Protein AF-A0A2E0HI47-F1 (afdb_monomer_lite)

Foldseek 3Di:
DDDDDPPPPPPPQDQAALVLLVVLLVLLVVLCVVLVVLVVVVVPLVVLSVVLSVLSVCSSPVRGRDDLVVLVVSLVSLLVSLVVLLVVLVVLVVCCVVVPDPDPCPSVVSSVSSVVSSVSSVVSSVSSCVRRNVSD

Secondary structure (DSSP, 8-state):
-------------PPPPHHHHHHHHHHHHHHHHHHHHHHTT-HHHHHHHHHHHHHHHHHHHH-SPPPHHHHHHHHHHHHHHHHHHHHHHHHHHHHHHHS-S---SHHHHHHHHHHHHHHHHHHHHHHHIIIIIS--

Sequence (136 aa):
MRYSRTASRQDQRQPLEPKLFGAAFLQLDQVIERFHPMLEDDQFLQENLDVICDQLKSNAIQHEPVAVEECEQIVEHLDRVTNHAQDMAKEEQRIIEESHLQADGEEEQESAAYFELANQLRLCSAQFRRNLLRAA

Structure (mmCIF, N/CA/C/O backbone):
data_AF-A0A2E0HI47-F1
#
_entry.id   AF-A0A2E0HI47-F1
#
loop_
_atom_site.group_PDB
_atom_site.id
_atom_site.type_symbol
_atom_site.label_atom_id
_atom_site.label_alt_id
_atom_site.label_comp_id
_atom_site.label_asym_id
_atom_site.label_entity_id
_atom_site.label_seq_id
_atom_site.pdbx_PDB_ins_code
_atom_site.Cartn_x
_atom_site.Cartn_y
_atom_site.Cartn_z
_atom_site.occupancy
_atom_site.B_iso_or_equiv
_atom_site.auth_seq_id
_atom_site.auth_comp_id
_atom_site.auth_asym_id
_atom_site.auth_atom_id
_atom_site.pdbx_PDB_model_num
ATOM 1 N N . MET A 1 1 ? -11.253 34.243 48.079 1.00 45.91 1 MET A N 1
ATOM 2 C CA . MET A 1 1 ? -10.579 32.956 47.804 1.00 45.91 1 MET A CA 1
ATOM 3 C C . MET A 1 1 ? -11.624 31.907 47.458 1.00 45.91 1 MET A C 1
ATOM 5 O O . MET A 1 1 ? -1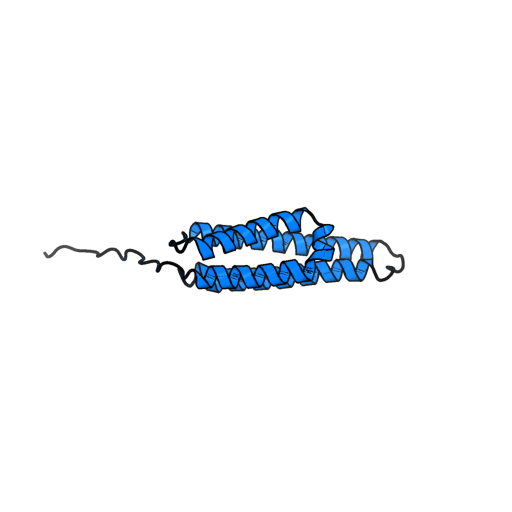2.389 31.532 48.336 1.00 45.91 1 MET A O 1
ATOM 9 N N . ARG A 1 2 ? -11.692 31.452 46.204 1.00 42.34 2 ARG A N 1
ATOM 10 C CA . ARG A 1 2 ? -12.325 30.173 45.855 1.00 42.34 2 ARG A CA 1
ATOM 11 C C . ARG A 1 2 ? -11.441 29.488 44.822 1.00 42.34 2 ARG A C 1
ATOM 13 O O . ARG A 1 2 ? -11.050 30.103 43.838 1.00 42.34 2 ARG A O 1
ATOM 20 N N . TYR A 1 3 ? -11.056 28.272 45.176 1.00 39.66 3 TYR A N 1
ATOM 21 C CA . TYR A 1 3 ? -10.038 27.456 44.542 1.00 39.66 3 TYR A CA 1
ATOM 22 C C . TYR A 1 3 ? -10.472 26.948 43.168 1.00 39.66 3 TYR A C 1
ATOM 24 O O . TYR A 1 3 ? -11.639 26.630 42.943 1.00 39.66 3 TYR A O 1
ATOM 32 N N . SER A 1 4 ? -9.478 26.847 42.290 1.00 51.84 4 SER A N 1
ATOM 33 C CA . SER A 1 4 ? -9.488 26.172 41.001 1.00 51.84 4 SER A CA 1
ATOM 34 C C . SER A 1 4 ? -10.073 24.760 41.081 1.00 51.84 4 SER A C 1
ATOM 36 O O . SER A 1 4 ? -9.714 23.974 41.958 1.00 51.84 4 SER A O 1
ATOM 38 N N . ARG A 1 5 ? -10.883 24.393 40.088 1.00 41.88 5 ARG A N 1
ATOM 39 C CA . ARG A 1 5 ? -10.987 23.005 39.631 1.00 41.88 5 ARG A CA 1
ATOM 40 C C . ARG A 1 5 ? -10.935 23.020 38.112 1.00 41.88 5 ARG A C 1
ATOM 42 O O . ARG A 1 5 ? -11.941 23.184 37.432 1.00 41.88 5 ARG A O 1
ATOM 49 N N . THR A 1 6 ? -9.713 22.919 37.606 1.00 50.16 6 THR A N 1
ATOM 50 C CA . THR A 1 6 ? -9.417 22.442 36.261 1.00 50.16 6 THR A CA 1
ATOM 51 C C . THR A 1 6 ? -10.044 21.058 36.130 1.00 50.16 6 THR A C 1
ATOM 53 O O . THR A 1 6 ? -9.497 20.074 36.622 1.00 50.16 6 THR A O 1
ATOM 56 N N . ALA A 1 7 ? -11.237 20.988 35.541 1.00 47.03 7 ALA A N 1
ATOM 57 C CA . ALA A 1 7 ? -11.745 19.733 35.020 1.00 47.03 7 ALA A CA 1
ATOM 58 C C . ALA A 1 7 ? -10.895 19.424 33.790 1.00 47.03 7 ALA A C 1
ATOM 60 O O . ALA A 1 7 ? -11.050 20.044 32.737 1.00 47.03 7 ALA A O 1
ATOM 61 N N . SER A 1 8 ? -9.918 18.546 33.988 1.00 43.97 8 SER A N 1
ATOM 62 C CA . SER A 1 8 ? -9.144 17.919 32.934 1.00 43.97 8 SER A CA 1
ATOM 63 C C . SER A 1 8 ? -10.108 17.459 31.844 1.00 43.97 8 SER A C 1
ATOM 65 O O . SER A 1 8 ? -10.989 16.641 32.109 1.00 43.97 8 SER A O 1
ATOM 67 N N . ARG A 1 9 ? -9.965 18.012 30.636 1.00 41.19 9 ARG A N 1
ATOM 68 C CA . ARG A 1 9 ? -10.482 17.396 29.414 1.00 41.19 9 ARG A CA 1
ATOM 69 C C . ARG A 1 9 ? -9.819 16.025 29.331 1.00 41.19 9 ARG A C 1
ATOM 71 O O . ARG A 1 9 ? -8.685 15.919 28.887 1.00 41.19 9 ARG A O 1
ATOM 78 N N . GLN A 1 10 ? -10.474 15.006 29.873 1.00 43.91 10 GLN A N 1
ATOM 79 C CA . GLN A 1 10 ? -10.208 13.643 29.455 1.00 43.91 10 GLN A CA 1
ATOM 80 C C . GLN A 1 10 ? -10.671 13.590 28.005 1.00 43.91 10 GLN A C 1
ATOM 82 O O . GLN A 1 10 ? -11.861 13.770 27.744 1.00 43.91 10 GLN A O 1
ATOM 87 N N . ASP A 1 11 ? -9.714 13.457 27.089 1.00 43.16 11 ASP A N 1
ATOM 88 C CA . ASP A 1 11 ? -9.947 13.094 25.698 1.00 43.16 11 ASP A CA 1
ATOM 89 C C . ASP A 1 11 ? -10.858 11.864 25.671 1.00 43.16 11 ASP A C 1
ATOM 91 O O . ASP A 1 11 ? -10.424 10.731 25.877 1.00 43.16 11 ASP A O 1
ATOM 95 N N . GLN A 1 12 ? -12.157 12.097 25.489 1.00 43.78 12 GLN A N 1
ATOM 96 C CA . GLN A 1 12 ? -13.117 11.060 25.147 1.00 43.78 12 GLN A CA 1
ATOM 97 C C . GLN A 1 12 ? -12.864 10.700 23.682 1.00 43.78 12 GLN A C 1
ATOM 99 O O . GLN A 1 12 ? -13.607 11.135 22.805 1.00 43.78 12 GLN A O 1
ATOM 104 N N . ARG A 1 13 ? -11.781 9.955 23.422 1.00 51.62 13 ARG A N 1
ATOM 105 C CA . ARG A 1 13 ? -11.576 9.282 22.136 1.00 51.62 13 ARG A CA 1
ATOM 106 C C . ARG A 1 13 ? -12.758 8.338 21.948 1.00 51.62 13 ARG A C 1
ATOM 108 O O . ARG A 1 13 ? -12.979 7.448 22.776 1.00 51.62 13 ARG A O 1
ATOM 115 N N . GLN A 1 14 ? -13.602 8.616 20.959 1.00 53.25 14 GLN A N 1
ATOM 116 C CA . GLN A 1 14 ? -14.754 7.767 20.679 1.00 53.25 14 GLN A CA 1
ATOM 117 C C . GLN A 1 14 ? -14.229 6.423 20.159 1.00 53.25 14 GLN A C 1
ATOM 119 O O . GLN A 1 14 ? -13.280 6.413 19.378 1.00 53.25 14 GLN A O 1
ATOM 124 N N . PRO A 1 15 ? -14.791 5.283 20.594 1.00 54.25 15 PRO A N 1
ATOM 125 C CA . PRO A 1 15 ? -14.381 3.994 20.060 1.00 54.25 15 PRO A CA 1
ATOM 126 C C . PRO A 1 15 ? -14.619 3.989 18.546 1.00 54.25 15 PRO A C 1
ATOM 128 O O 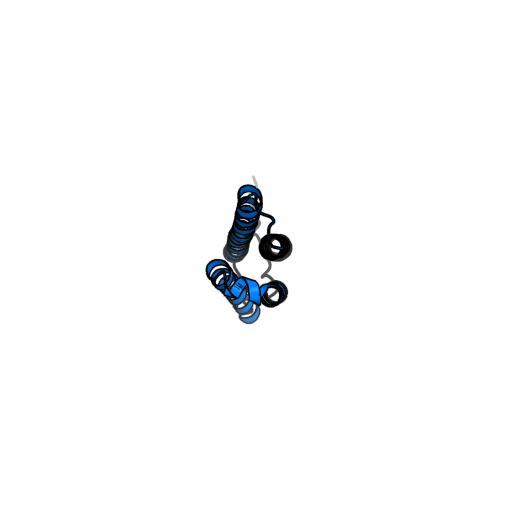. PRO A 1 15 ? -15.742 4.227 18.097 1.00 54.25 15 PRO A O 1
ATOM 131 N N . LEU A 1 16 ? -13.553 3.765 17.773 1.00 60.34 16 LEU A N 1
ATOM 132 C CA . LEU A 1 16 ? -13.611 3.714 16.315 1.00 60.34 16 LEU A CA 1
ATOM 133 C C . LEU A 1 16 ? -14.642 2.678 15.871 1.00 60.34 16 LEU A C 1
ATOM 135 O O . LEU A 1 16 ? -14.632 1.538 16.334 1.00 60.34 16 LEU A O 1
ATOM 139 N N . GLU A 1 17 ? -15.544 3.070 14.969 1.00 64.00 17 GLU A N 1
ATOM 140 C CA . GLU A 1 17 ? -16.566 2.150 14.487 1.00 64.00 17 GLU A CA 1
ATOM 141 C C . GLU A 1 17 ? -15.904 0.976 13.738 1.00 64.00 17 GLU A C 1
ATOM 143 O O . GLU A 1 17 ? -15.170 1.211 12.775 1.00 64.00 17 GLU A O 1
ATOM 148 N N . PRO A 1 18 ? -16.226 -0.289 14.069 1.00 70.62 18 PRO A N 1
ATOM 149 C CA . PRO A 1 18 ? -15.693 -1.475 13.380 1.00 70.62 18 PRO A CA 1
ATOM 150 C C . PRO A 1 18 ? -15.920 -1.464 11.859 1.00 70.62 18 PRO A C 1
ATOM 152 O O . PRO A 1 18 ? -15.177 -2.067 11.087 1.00 70.62 18 PRO A O 1
ATOM 155 N N . LYS A 1 19 ? -16.929 -0.710 11.405 1.00 77.19 19 LYS A N 1
ATOM 156 C CA . LYS A 1 19 ? -17.224 -0.471 9.987 1.00 77.19 19 LYS A CA 1
ATOM 157 C C . LYS A 1 19 ? -16.100 0.267 9.254 1.00 77.19 19 LYS A C 1
ATOM 159 O O . LYS A 1 19 ? -15.947 0.060 8.055 1.00 77.19 19 LYS A O 1
ATOM 164 N N . LEU A 1 20 ? -15.331 1.112 9.945 1.00 84.44 20 LEU A N 1
ATOM 165 C CA . LEU A 1 20 ? -14.204 1.843 9.361 1.00 84.44 20 LEU A CA 1
ATOM 166 C C . LEU A 1 20 ? -13.052 0.890 9.035 1.00 84.44 20 LEU A C 1
ATOM 168 O O . LEU A 1 20 ? -12.504 0.968 7.939 1.00 84.44 20 LEU A O 1
ATOM 172 N N . PHE A 1 21 ? -12.759 -0.055 9.933 1.00 87.56 21 PHE A N 1
ATOM 173 C CA . PHE A 1 21 ? -11.784 -1.120 9.686 1.00 87.56 21 PHE A CA 1
ATOM 174 C C . PHE A 1 21 ? -12.260 -2.085 8.601 1.00 87.56 21 PHE A C 1
ATOM 176 O O . PHE A 1 21 ? -11.482 -2.436 7.724 1.00 87.56 21 PHE A O 1
ATOM 183 N N . GLY A 1 22 ? -13.549 -2.443 8.588 1.00 88.00 22 GLY A N 1
ATOM 184 C CA . GLY A 1 22 ? -14.117 -3.278 7.525 1.00 88.00 22 GLY A CA 1
ATOM 185 C C . GLY A 1 22 ? -14.053 -2.619 6.142 1.00 88.00 22 GLY A C 1
ATOM 186 O O . GLY A 1 22 ? -13.713 -3.274 5.162 1.00 88.00 22 GLY A O 1
ATOM 187 N N . ALA A 1 23 ? -14.330 -1.315 6.052 1.00 90.06 23 ALA A N 1
ATOM 188 C CA . ALA A 1 23 ? -14.199 -0.567 4.801 1.00 90.06 23 ALA A CA 1
ATOM 189 C C . ALA A 1 23 ? -12.734 -0.443 4.353 1.00 90.06 23 ALA A C 1
ATOM 191 O O . ALA A 1 23 ? -12.448 -0.591 3.168 1.00 90.06 23 ALA A O 1
ATOM 192 N N . ALA A 1 24 ? -11.818 -0.200 5.297 1.00 91.25 24 ALA A N 1
ATOM 193 C CA . ALA A 1 24 ? -10.383 -0.157 5.038 1.00 91.25 24 ALA A CA 1
ATOM 194 C C . ALA A 1 24 ? -9.852 -1.512 4.540 1.00 91.25 24 ALA A C 1
ATOM 196 O O . ALA A 1 24 ? -9.145 -1.554 3.537 1.00 91.25 24 ALA A O 1
ATOM 197 N N . PHE A 1 25 ? -10.262 -2.608 5.186 1.00 93.56 25 PHE A N 1
ATOM 198 C CA . PHE A 1 25 ? -9.973 -3.977 4.760 1.00 93.56 25 PHE A CA 1
ATOM 199 C C . PHE A 1 25 ? -10.423 -4.209 3.314 1.00 93.56 25 PHE A C 1
ATOM 201 O O . PHE A 1 25 ? -9.589 -4.503 2.470 1.00 93.56 25 PHE A O 1
ATOM 208 N N . LEU A 1 26 ? -11.707 -3.992 3.003 1.00 93.12 26 LEU A N 1
ATOM 209 C CA . LEU A 1 26 ? -12.244 -4.240 1.657 1.00 93.12 26 LEU A CA 1
ATOM 210 C C . LEU A 1 26 ? -11.539 -3.420 0.575 1.00 93.12 26 LEU A C 1
ATOM 212 O O . LEU A 1 26 ? -11.388 -3.878 -0.553 1.00 93.12 26 LEU A O 1
ATOM 216 N N . GLN A 1 27 ? -11.138 -2.193 0.902 1.00 93.62 27 GLN A N 1
ATOM 217 C CA . GLN A 1 27 ? -10.401 -1.356 -0.029 1.00 93.62 27 GLN A CA 1
ATOM 218 C C . GLN A 1 27 ? -9.006 -1.918 -0.314 1.00 93.62 27 GLN A C 1
ATOM 220 O O . GLN A 1 27 ? -8.603 -1.952 -1.474 1.00 93.62 27 GLN A O 1
ATOM 225 N N . LEU A 1 28 ? -8.273 -2.330 0.723 1.00 94.88 28 LEU A N 1
ATOM 226 C CA . LEU A 1 28 ? -6.935 -2.892 0.554 1.00 94.88 28 LEU A CA 1
ATOM 227 C C . LEU A 1 28 ? -6.988 -4.252 -0.151 1.00 94.88 28 LEU A C 1
ATOM 229 O O . LEU A 1 28 ? -6.215 -4.478 -1.072 1.00 94.88 28 LEU A O 1
ATOM 233 N N . ASP A 1 29 ? -7.944 -5.098 0.224 1.00 95.44 29 ASP A N 1
ATOM 234 C CA . ASP A 1 29 ? -8.200 -6.413 -0.371 1.00 95.44 29 ASP A CA 1
ATOM 235 C C . ASP A 1 29 ? -8.441 -6.306 -1.887 1.00 95.44 29 ASP A C 1
ATOM 237 O O . ASP A 1 29 ? -7.782 -6.977 -2.673 1.00 95.44 29 ASP A O 1
ATOM 241 N N . GLN A 1 30 ? -9.263 -5.345 -2.329 1.00 95.00 30 GLN A N 1
ATOM 242 C CA . GLN A 1 30 ? -9.476 -5.074 -3.760 1.00 95.00 30 GLN A CA 1
ATOM 243 C C . GLN A 1 30 ? -8.205 -4.629 -4.494 1.00 95.00 30 GLN A C 1
ATOM 245 O O . GLN A 1 30 ? -8.044 -4.916 -5.681 1.00 95.00 30 GLN A O 1
ATOM 250 N N . VAL A 1 31 ? -7.318 -3.887 -3.823 1.00 94.75 31 VAL A N 1
ATOM 251 C CA . VAL A 1 31 ? -6.023 -3.512 -4.402 1.00 94.75 31 VAL A CA 1
ATOM 252 C C . VAL A 1 31 ? -5.140 -4.755 -4.518 1.00 94.75 31 VAL A C 1
ATOM 254 O O . VAL A 1 31 ? -4.609 -4.998 -5.596 1.00 94.75 31 VAL A O 1
ATOM 257 N N . ILE A 1 32 ? -5.038 -5.572 -3.468 1.00 94.12 32 ILE A N 1
ATOM 258 C CA . ILE A 1 32 ? -4.255 -6.816 -3.479 1.00 94.12 32 ILE A CA 1
ATOM 259 C C . ILE A 1 32 ? -4.737 -7.748 -4.596 1.00 94.12 32 ILE A C 1
ATOM 261 O O . ILE A 1 32 ? -3.931 -8.161 -5.423 1.00 94.12 32 ILE A O 1
ATOM 265 N N . GLU A 1 33 ? -6.044 -8.006 -4.700 1.00 94.50 33 GLU A N 1
ATOM 266 C CA . GLU A 1 33 ? -6.609 -8.855 -5.758 1.00 94.50 33 GLU A CA 1
ATOM 267 C C . GLU A 1 33 ? -6.290 -8.322 -7.160 1.00 94.50 33 GLU A C 1
ATOM 269 O O . GLU A 1 33 ? -5.958 -9.087 -8.066 1.00 94.50 33 GLU A O 1
ATOM 274 N N . ARG A 1 34 ? -6.358 -6.999 -7.351 1.00 94.50 34 ARG A N 1
ATOM 275 C CA . ARG A 1 34 ? -6.077 -6.368 -8.645 1.00 94.50 34 ARG A CA 1
ATOM 276 C C . ARG A 1 34 ? -4.618 -6.527 -9.074 1.00 94.50 34 ARG A C 1
ATOM 278 O O . ARG A 1 34 ? -4.365 -6.678 -10.267 1.00 94.50 34 ARG A O 1
ATOM 285 N N . PHE A 1 35 ? -3.684 -6.450 -8.130 1.00 93.62 35 PHE A N 1
ATOM 286 C CA . PHE A 1 35 ? -2.244 -6.535 -8.392 1.00 93.62 35 PHE A CA 1
ATOM 287 C C . PHE A 1 35 ? -1.660 -7.919 -8.077 1.00 93.62 35 PHE A C 1
ATOM 289 O O . PHE A 1 35 ? -0.447 -8.082 -8.141 1.00 93.62 35 PHE A O 1
ATOM 296 N N . HIS A 1 36 ? -2.502 -8.922 -7.802 1.00 91.44 36 HIS A N 1
ATOM 297 C CA . HIS A 1 36 ? -2.078 -10.268 -7.413 1.00 91.44 36 HIS A CA 1
ATOM 298 C C . HIS A 1 36 ? -1.008 -10.877 -8.332 1.00 91.44 36 HIS A C 1
ATOM 300 O O . HIS A 1 36 ? -0.022 -11.363 -7.791 1.00 91.44 36 HIS A O 1
A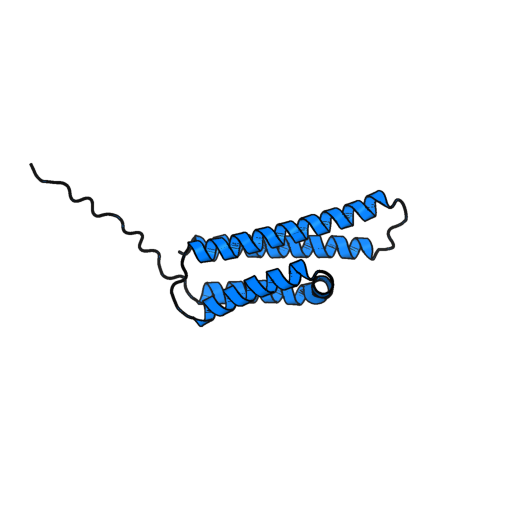TOM 306 N N . PRO A 1 37 ? -1.113 -10.819 -9.678 1.00 89.88 37 PRO A N 1
ATOM 307 C CA . PRO A 1 37 ? -0.084 -11.403 -10.542 1.00 89.88 37 PRO A CA 1
ATOM 308 C C . PRO A 1 37 ? 1.308 -10.797 -10.331 1.00 89.88 37 PRO A C 1
ATOM 310 O O . PRO A 1 37 ? 2.294 -11.503 -10.423 1.00 89.88 37 PRO A O 1
ATOM 313 N N . MET A 1 38 ? 1.385 -9.500 -10.021 1.00 89.62 38 MET A N 1
ATOM 314 C CA . MET A 1 38 ? 2.651 -8.815 -9.736 1.00 89.62 38 MET A CA 1
ATOM 315 C C . MET A 1 38 ? 3.140 -9.107 -8.311 1.00 89.62 38 MET A C 1
ATOM 317 O O . MET A 1 38 ? 4.334 -9.213 -8.062 1.00 89.62 38 MET A O 1
ATOM 321 N N . LEU A 1 39 ? 2.213 -9.236 -7.359 1.00 90.81 39 LEU A N 1
ATOM 322 C CA . LEU A 1 39 ? 2.539 -9.543 -5.966 1.00 90.81 39 LEU A CA 1
ATOM 323 C C . LEU A 1 39 ? 3.061 -10.975 -5.786 1.00 90.81 39 LEU A C 1
ATOM 325 O O . LEU A 1 39 ? 3.838 -11.200 -4.868 1.00 90.81 39 LEU A O 1
ATOM 329 N N . GLU A 1 40 ? 2.679 -11.921 -6.653 1.00 89.19 40 GLU A N 1
ATOM 330 C CA . GLU A 1 40 ? 3.240 -13.283 -6.645 1.00 89.19 40 GLU A CA 1
ATOM 331 C C . GLU A 1 40 ? 4.764 -13.293 -6.849 1.00 89.19 40 GLU A C 1
ATOM 333 O O . GLU A 1 40 ? 5.446 -14.164 -6.302 1.00 89.19 40 GLU A O 1
ATOM 338 N N . ASP A 1 41 ? 5.293 -12.318 -7.592 1.00 87.06 41 ASP A N 1
ATOM 339 C CA . ASP A 1 41 ? 6.725 -12.178 -7.861 1.00 87.06 41 ASP A CA 1
ATOM 340 C C . ASP A 1 41 ? 7.447 -11.315 -6.800 1.00 87.06 41 ASP A C 1
ATOM 342 O O . ASP A 1 41 ? 8.638 -11.515 -6.546 1.00 87.06 41 ASP A O 1
ATOM 346 N N . ASP A 1 42 ? 6.731 -10.415 -6.110 1.00 88.81 42 ASP A N 1
ATOM 347 C CA . ASP A 1 42 ? 7.249 -9.597 -5.000 1.00 88.81 42 ASP A CA 1
ATOM 348 C C . ASP A 1 42 ? 6.711 -10.066 -3.638 1.00 88.81 42 ASP A C 1
ATOM 350 O O . ASP A 1 42 ? 5.770 -9.514 -3.050 1.00 88.81 42 ASP A O 1
ATOM 354 N N . GLN A 1 43 ? 7.390 -11.080 -3.095 1.00 90.56 43 GLN A N 1
ATOM 355 C CA . GLN A 1 43 ? 7.063 -11.676 -1.799 1.00 90.56 43 GLN A CA 1
ATOM 356 C C . GLN A 1 43 ? 7.083 -10.651 -0.650 1.00 90.56 43 GLN A C 1
ATOM 358 O O . GLN A 1 43 ? 6.313 -10.780 0.304 1.00 90.56 43 GLN A O 1
ATOM 363 N N . PHE A 1 44 ? 7.936 -9.620 -0.717 1.00 92.31 44 PHE A N 1
ATOM 364 C CA . PHE A 1 44 ? 7.988 -8.608 0.335 1.00 92.31 44 PHE A CA 1
ATOM 365 C C . PHE A 1 44 ? 6.704 -7.776 0.345 1.00 92.31 44 PHE A C 1
ATOM 367 O O . PHE A 1 44 ? 6.114 -7.577 1.412 1.00 92.31 44 PHE A O 1
ATOM 374 N N . LEU A 1 45 ? 6.248 -7.298 -0.815 1.00 93.69 45 LEU A N 1
ATOM 375 C CA . LEU A 1 45 ? 4.985 -6.568 -0.903 1.00 93.69 45 LEU A CA 1
ATOM 376 C C . LEU A 1 45 ? 3.808 -7.449 -0.494 1.00 93.69 45 LEU A C 1
ATOM 378 O O . LEU A 1 45 ? 2.990 -7.000 0.309 1.00 93.69 45 LEU A O 1
ATOM 382 N N . GLN A 1 46 ? 3.750 -8.689 -0.982 1.00 93.94 46 GLN A N 1
ATOM 383 C CA . GLN A 1 46 ? 2.661 -9.611 -0.670 1.00 93.94 46 GLN A CA 1
ATOM 384 C C . GLN A 1 46 ? 2.532 -9.855 0.839 1.00 93.94 46 GLN A C 1
ATOM 386 O O . GLN A 1 46 ? 1.490 -9.560 1.422 1.00 93.94 46 GLN A O 1
A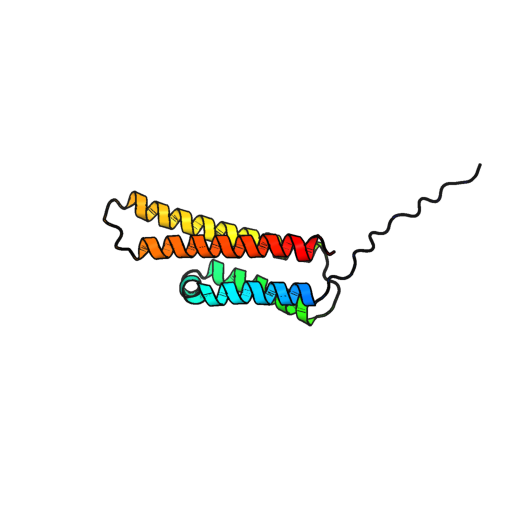TOM 391 N N . GLU A 1 47 ? 3.606 -10.302 1.497 1.00 94.81 47 GLU A N 1
ATOM 392 C CA . GLU A 1 47 ? 3.571 -10.636 2.925 1.00 94.81 47 GLU A CA 1
ATOM 393 C C . GLU A 1 47 ? 3.195 -9.428 3.790 1.00 94.81 47 GLU A C 1
ATOM 395 O O . GLU A 1 47 ? 2.430 -9.546 4.749 1.00 94.81 47 GLU A O 1
ATOM 400 N N . ASN A 1 48 ? 3.713 -8.240 3.464 1.00 96.12 48 ASN A N 1
ATOM 401 C CA . ASN A 1 48 ? 3.407 -7.048 4.246 1.00 96.12 48 ASN A CA 1
ATOM 402 C C . ASN A 1 48 ? 1.971 -6.557 4.020 1.00 96.12 48 ASN A C 1
ATOM 404 O O . ASN A 1 48 ? 1.337 -6.098 4.973 1.00 96.12 48 ASN A O 1
ATOM 408 N N . LEU A 1 49 ? 1.452 -6.643 2.792 1.00 95.50 49 LEU A N 1
ATOM 409 C CA . LEU A 1 49 ? 0.063 -6.296 2.497 1.00 95.50 49 LEU A CA 1
ATOM 410 C C . LEU A 1 49 ? -0.907 -7.262 3.182 1.00 95.50 49 LEU A C 1
ATOM 412 O O . LEU A 1 49 ? -1.877 -6.795 3.779 1.00 95.50 49 LEU A O 1
ATOM 416 N N . ASP A 1 50 ? -0.603 -8.560 3.191 1.00 94.06 50 ASP A N 1
ATOM 417 C CA . ASP A 1 50 ? -1.394 -9.580 3.885 1.00 94.06 50 ASP A CA 1
ATOM 418 C C . ASP A 1 50 ? -1.442 -9.324 5.395 1.00 94.06 50 ASP A C 1
ATOM 420 O O . ASP A 1 50 ? -2.520 -9.330 5.988 1.00 94.06 50 ASP A O 1
ATOM 424 N N . VAL A 1 51 ? -0.303 -8.991 6.018 1.00 95.62 51 VAL A N 1
ATOM 425 C CA . VAL A 1 51 ? -0.250 -8.635 7.448 1.00 95.62 51 VAL A CA 1
ATOM 426 C C . VAL A 1 51 ? -1.152 -7.440 7.763 1.00 95.62 51 VAL A C 1
ATOM 428 O O . VAL A 1 51 ? -1.904 -7.475 8.739 1.00 95.62 51 VAL A O 1
ATOM 431 N N . ILE A 1 52 ? -1.105 -6.385 6.945 1.00 94.75 52 ILE A N 1
ATOM 432 C CA . ILE A 1 52 ? -1.960 -5.204 7.129 1.00 94.75 52 ILE A CA 1
ATOM 433 C C . ILE A 1 52 ? -3.434 -5.590 6.936 1.00 94.75 52 ILE A C 1
ATOM 435 O O . ILE A 1 52 ? -4.296 -5.172 7.714 1.00 94.75 52 ILE A O 1
ATOM 439 N N . CYS A 1 53 ? -3.734 -6.407 5.926 1.00 93.88 53 CYS A N 1
ATOM 440 C CA . CYS A 1 53 ? -5.086 -6.858 5.619 1.00 93.88 53 CYS A CA 1
ATOM 441 C C . CYS A 1 53 ? -5.679 -7.685 6.775 1.00 93.88 53 CYS A C 1
ATOM 443 O O . CYS A 1 53 ? -6.796 -7.416 7.228 1.00 93.88 53 CYS A O 1
ATOM 445 N N . ASP A 1 54 ? -4.901 -8.613 7.332 1.00 93.75 54 ASP A N 1
ATOM 446 C CA . ASP A 1 54 ? -5.289 -9.432 8.480 1.00 93.75 54 ASP A CA 1
ATOM 447 C C . ASP A 1 54 ? -5.493 -8.600 9.750 1.00 93.75 54 ASP A C 1
ATOM 449 O O . ASP A 1 54 ? -6.459 -8.827 10.485 1.00 93.75 54 ASP A O 1
ATOM 453 N N . GLN A 1 55 ? -4.647 -7.594 9.992 1.00 92.56 55 GLN A N 1
ATOM 454 C CA . GLN A 1 55 ? -4.835 -6.654 11.102 1.00 92.56 55 GLN A CA 1
ATOM 455 C C . GLN A 1 55 ? -6.151 -5.878 10.961 1.00 92.56 55 GLN A C 1
ATOM 457 O O . GLN A 1 55 ? -6.941 -5.821 11.907 1.00 92.56 55 GLN A O 1
ATOM 462 N N . LEU A 1 56 ? -6.438 -5.330 9.775 1.00 91.75 56 LEU A N 1
ATOM 463 C CA . LEU A 1 56 ? -7.687 -4.610 9.503 1.00 91.75 56 LEU A CA 1
ATOM 464 C C . LEU A 1 56 ? -8.910 -5.517 9.667 1.00 91.75 56 LEU A C 1
ATOM 466 O O . LEU A 1 56 ? -9.903 -5.121 10.281 1.00 91.75 56 LEU A O 1
ATOM 470 N N . LYS A 1 57 ? -8.831 -6.748 9.158 1.00 91.81 57 LYS A N 1
ATOM 471 C CA . LYS A 1 57 ? -9.890 -7.752 9.270 1.00 91.81 57 LYS A CA 1
ATOM 472 C C . LYS A 1 57 ? -10.137 -8.151 10.721 1.00 91.81 57 LYS A C 1
ATOM 474 O O . LYS A 1 57 ? -11.288 -8.184 11.154 1.00 91.81 57 LYS A O 1
ATOM 479 N N . SER A 1 58 ? -9.076 -8.414 11.481 1.00 90.44 58 SER A N 1
ATOM 480 C CA . SER A 1 58 ? -9.165 -8.732 12.907 1.00 90.44 58 SER A CA 1
ATOM 481 C C . SER A 1 58 ? -9.845 -7.597 13.674 1.00 90.44 58 SER A C 1
ATOM 483 O O . SER A 1 58 ? -10.828 -7.833 14.378 1.00 90.44 58 SER A O 1
ATOM 485 N N . ASN A 1 59 ? -9.410 -6.356 13.450 1.00 87.88 59 ASN A N 1
ATOM 486 C CA . ASN A 1 59 ? -9.968 -5.170 14.102 1.00 87.88 59 ASN A CA 1
ATOM 487 C C . ASN A 1 59 ? -11.432 -4.908 13.709 1.00 87.88 59 ASN A C 1
ATOM 489 O O . ASN A 1 59 ? -12.224 -4.431 14.520 1.00 87.88 59 ASN A O 1
ATOM 493 N N . ALA A 1 60 ? -11.832 -5.270 12.487 1.00 87.06 60 ALA A N 1
ATOM 494 C CA . ALA A 1 60 ? -13.225 -5.192 12.056 1.00 87.06 60 ALA A CA 1
ATOM 495 C C . ALA A 1 60 ? -14.131 -6.221 12.761 1.00 87.06 60 ALA A C 1
ATOM 497 O O . ALA A 1 60 ? -15.304 -5.931 13.007 1.00 87.06 60 ALA A O 1
ATOM 498 N N . ILE A 1 61 ? -13.604 -7.410 13.084 1.00 86.38 61 ILE A N 1
ATOM 499 C CA . ILE A 1 61 ? -14.359 -8.525 13.683 1.00 86.38 61 ILE A CA 1
ATOM 500 C C . ILE A 1 61 ? -14.414 -8.427 15.210 1.00 86.38 61 ILE A C 1
ATOM 502 O O . ILE A 1 61 ? -15.441 -8.754 15.803 1.00 86.38 61 ILE A O 1
ATOM 506 N N . GLN A 1 62 ? -13.326 -8.000 15.856 1.00 79.50 62 GLN A N 1
ATOM 507 C CA . GLN A 1 62 ? -13.227 -7.999 17.318 1.00 79.50 62 GLN A CA 1
ATOM 508 C C . GLN A 1 62 ? -14.208 -7.019 17.983 1.00 79.50 62 GLN A C 1
ATOM 510 O O . GLN A 1 62 ? -14.531 -7.202 19.150 1.00 79.50 62 GLN A O 1
ATOM 515 N N . HIS A 1 63 ? -14.756 -6.042 17.244 1.00 69.12 63 HIS A N 1
ATOM 516 C CA . HIS A 1 63 ? -15.741 -5.057 17.725 1.00 69.12 63 HIS A CA 1
ATOM 517 C C . HIS A 1 63 ? -15.319 -4.289 18.998 1.00 69.12 63 HIS A C 1
ATOM 519 O O . HIS A 1 63 ? -16.150 -3.635 19.633 1.00 69.12 63 HIS A O 1
ATOM 525 N N . GLU A 1 64 ? -14.037 -4.340 19.355 1.00 76.06 64 GLU A N 1
ATOM 526 C CA . GLU A 1 64 ? -13.457 -3.647 20.497 1.00 76.06 64 GLU A CA 1
ATOM 527 C C . GLU A 1 64 ? -12.855 -2.297 20.071 1.00 76.06 64 GLU A C 1
ATOM 529 O O . GLU A 1 64 ? -12.497 -2.112 18.904 1.00 76.06 64 GLU A O 1
ATOM 534 N N . PRO A 1 65 ? -12.753 -1.321 20.992 1.00 71.31 65 PRO A N 1
ATOM 535 C CA . PRO A 1 65 ? -12.066 -0.066 20.717 1.00 71.31 65 PRO A CA 1
ATOM 536 C C . PRO A 1 65 ? -10.577 -0.315 20.446 1.00 71.31 65 PRO A C 1
ATOM 538 O O . PRO A 1 65 ? -9.852 -0.757 21.333 1.00 71.31 65 PRO A O 1
ATOM 541 N N . VAL A 1 66 ? -10.127 0.013 19.238 1.00 80.69 66 VAL A N 1
ATOM 542 C CA . VAL A 1 66 ? -8.715 -0.059 18.837 1.00 80.69 66 VAL A CA 1
ATOM 543 C C . VAL A 1 66 ? -7.987 1.195 19.319 1.00 80.69 66 VAL A C 1
ATOM 545 O O . VAL A 1 66 ? -8.520 2.306 19.216 1.00 80.69 66 VAL A O 1
ATOM 548 N N . ALA A 1 67 ? -6.775 1.035 19.852 1.00 83.00 67 ALA A N 1
ATOM 549 C CA . ALA A 1 67 ? -5.970 2.170 20.292 1.00 83.00 67 ALA A CA 1
ATOM 550 C C . ALA A 1 67 ? -5.541 3.035 19.091 1.00 83.00 67 ALA A C 1
ATOM 552 O O . ALA A 1 67 ? -5.304 2.535 17.989 1.00 83.00 67 ALA A O 1
ATOM 553 N N . VAL A 1 68 ? -5.408 4.349 19.290 1.00 82.94 68 VAL A N 1
ATOM 554 C CA . VAL A 1 68 ? -4.976 5.256 18.206 1.00 82.94 68 VAL A CA 1
ATOM 555 C C . VAL A 1 68 ? -3.576 4.890 17.739 1.00 82.94 68 VAL A C 1
ATOM 557 O O . VAL A 1 68 ? -3.300 4.898 16.548 1.00 82.94 68 VAL A O 1
ATOM 560 N N . GLU A 1 69 ? -2.727 4.491 18.675 1.00 86.38 69 GLU A N 1
ATOM 561 C CA . GLU A 1 69 ? -1.347 4.095 18.438 1.00 86.38 69 GLU A CA 1
ATOM 562 C C . GLU A 1 69 ? -1.270 2.835 17.550 1.00 86.38 69 GLU A C 1
ATOM 564 O O . GLU A 1 69 ? -0.379 2.718 16.714 1.00 86.38 69 GLU A O 1
ATOM 569 N N . GLU A 1 70 ? -2.234 1.915 17.664 1.00 86.62 70 GLU A N 1
ATOM 570 C CA . GLU A 1 70 ? -2.352 0.751 16.770 1.00 86.62 70 GLU A CA 1
ATOM 571 C C . GLU A 1 70 ? -2.822 1.168 15.369 1.00 86.62 70 GLU A C 1
ATOM 573 O O . GLU A 1 70 ? -2.324 0.668 14.361 1.00 86.62 70 GLU A O 1
ATOM 578 N N . CYS A 1 71 ? -3.733 2.141 15.280 1.00 87.94 71 CYS A N 1
ATOM 579 C CA . CYS A 1 71 ? -4.156 2.704 13.995 1.00 87.94 71 CYS A CA 1
ATOM 580 C C . CYS A 1 71 ? -3.009 3.439 13.287 1.00 87.94 71 CYS A C 1
ATOM 582 O O . CYS A 1 71 ? -2.877 3.349 12.065 1.00 87.94 71 CYS A O 1
ATOM 584 N N . GLU A 1 72 ? -2.177 4.161 14.043 1.00 90.12 72 GLU A N 1
ATOM 585 C CA . GLU A 1 72 ? -0.970 4.817 13.537 1.00 90.12 72 GLU A CA 1
ATOM 586 C C . GLU A 1 72 ? 0.023 3.782 13.006 1.00 90.12 72 GLU A C 1
ATOM 588 O O . GLU A 1 72 ? 0.538 3.962 11.906 1.00 90.12 72 GLU A O 1
ATOM 593 N N . GLN A 1 73 ? 0.217 2.663 13.712 1.00 92.94 73 GLN A N 1
ATOM 594 C CA . GLN A 1 73 ? 1.087 1.575 13.255 1.00 92.94 73 GLN A CA 1
ATOM 595 C C . GLN A 1 73 ? 0.616 0.958 11.934 1.00 92.94 73 GLN A C 1
ATOM 597 O O . GLN A 1 73 ? 1.435 0.779 11.036 1.00 92.94 73 GLN A O 1
ATOM 602 N N . ILE A 1 74 ? -0.685 0.685 11.782 1.00 93.06 74 ILE A N 1
ATOM 603 C CA . ILE A 1 74 ? -1.260 0.155 10.530 1.00 93.06 74 ILE A CA 1
ATOM 604 C C . ILE A 1 74 ? -0.983 1.113 9.366 1.00 93.06 74 ILE A C 1
ATOM 606 O O . ILE A 1 74 ? -0.548 0.703 8.289 1.00 93.06 74 ILE A O 1
ATOM 610 N N . VAL A 1 75 ? -1.220 2.408 9.584 1.00 93.75 75 VAL A N 1
ATOM 611 C CA . VAL A 1 75 ? -0.974 3.448 8.582 1.00 93.75 75 VAL A CA 1
ATOM 612 C C . VAL A 1 75 ? 0.512 3.551 8.240 1.00 93.75 75 VAL A C 1
ATOM 614 O O . VAL A 1 75 ? 0.860 3.564 7.062 1.00 93.75 75 VAL A O 1
ATOM 617 N N . GLU A 1 76 ? 1.389 3.615 9.243 1.00 94.62 76 GLU A N 1
ATOM 618 C CA . GLU A 1 76 ? 2.836 3.700 9.033 1.00 94.62 76 GLU A CA 1
ATOM 619 C C . GLU A 1 76 ? 3.375 2.477 8.293 1.00 94.62 76 GLU A C 1
ATOM 621 O O . GLU A 1 76 ? 4.260 2.605 7.444 1.00 94.62 76 GLU A O 1
ATOM 626 N N . HIS A 1 77 ? 2.846 1.290 8.593 1.00 95.38 77 HIS A N 1
ATOM 627 C CA . HIS A 1 77 ? 3.206 0.067 7.887 1.00 95.38 77 HIS A CA 1
ATOM 628 C C . HIS A 1 77 ? 2.790 0.161 6.418 1.00 95.38 77 HIS A C 1
ATOM 630 O O . HIS A 1 77 ? 3.631 -0.033 5.540 1.00 95.38 77 HIS A O 1
ATOM 636 N N . LEU A 1 78 ? 1.555 0.586 6.141 1.00 95.50 78 LEU A N 1
ATOM 637 C CA . LEU A 1 78 ? 1.078 0.801 4.775 1.00 95.50 78 LEU A CA 1
ATOM 638 C C . LEU A 1 78 ? 1.905 1.853 4.020 1.00 95.50 78 LEU A C 1
ATOM 640 O O . LEU A 1 78 ? 2.190 1.671 2.837 1.00 95.50 78 LEU A O 1
ATOM 644 N N . ASP A 1 79 ? 2.346 2.925 4.680 1.00 95.75 79 ASP A N 1
ATOM 645 C CA . ASP A 1 79 ? 3.233 3.924 4.075 1.00 95.75 79 ASP A CA 1
ATOM 646 C C . ASP A 1 79 ? 4.605 3.343 3.710 1.00 95.75 79 ASP A C 1
ATOM 648 O O . ASP A 1 79 ? 5.148 3.666 2.654 1.00 95.75 79 ASP A O 1
ATOM 652 N N . ARG A 1 80 ? 5.176 2.475 4.555 1.00 95.75 80 ARG A N 1
ATOM 653 C CA . ARG A 1 80 ? 6.453 1.802 4.255 1.00 95.75 80 ARG A CA 1
ATOM 654 C C . ARG A 1 80 ? 6.325 0.892 3.040 1.00 95.75 80 ARG A C 1
ATOM 656 O O . ARG A 1 80 ? 7.179 0.956 2.161 1.00 95.75 80 ARG A O 1
ATOM 663 N N . VAL A 1 81 ? 5.251 0.108 2.969 1.00 95.38 81 VAL A N 1
ATOM 664 C CA . VAL A 1 81 ? 4.957 -0.763 1.819 1.00 95.38 81 VAL A CA 1
ATOM 665 C C . VAL A 1 81 ? 4.731 0.066 0.554 1.00 95.38 81 VAL A C 1
ATOM 667 O O . VAL A 1 81 ? 5.281 -0.240 -0.498 1.00 95.38 81 VAL A O 1
ATOM 670 N N . THR A 1 82 ? 4.002 1.178 0.670 1.00 96.00 82 THR A N 1
ATOM 671 C CA . THR A 1 82 ? 3.788 2.130 -0.431 1.00 96.00 82 THR A CA 1
ATOM 672 C C . THR A 1 82 ? 5.108 2.683 -0.967 1.00 96.00 82 THR A C 1
ATOM 674 O O . THR A 1 82 ? 5.307 2.738 -2.179 1.00 96.00 82 THR A O 1
ATOM 677 N N . ASN A 1 83 ? 6.014 3.095 -0.074 1.00 95.12 83 ASN A N 1
ATOM 678 C CA . ASN A 1 83 ? 7.324 3.609 -0.467 1.00 95.12 83 ASN A CA 1
ATOM 679 C C . ASN A 1 83 ? 8.174 2.523 -1.128 1.00 95.12 83 ASN A C 1
ATOM 681 O O . ASN A 1 83 ? 8.828 2.810 -2.121 1.00 95.12 83 ASN A O 1
ATOM 685 N N . HIS A 1 84 ? 8.115 1.284 -0.629 1.00 94.62 84 HIS A N 1
ATOM 686 C CA . HIS A 1 84 ? 8.813 0.165 -1.253 1.00 94.62 84 HIS A CA 1
ATOM 687 C C . HIS A 1 84 ? 8.326 -0.077 -2.686 1.00 94.62 84 HIS A C 1
ATOM 689 O O . HIS A 1 84 ? 9.140 -0.073 -3.601 1.00 94.62 84 HIS A O 1
ATOM 695 N N . ALA A 1 85 ? 7.008 -0.156 -2.907 1.00 94.00 85 ALA A N 1
ATOM 696 C CA . ALA A 1 85 ? 6.442 -0.282 -4.253 1.00 94.00 85 ALA A CA 1
ATOM 697 C C . ALA A 1 85 ? 6.860 0.887 -5.164 1.00 94.00 85 ALA A C 1
ATOM 699 O O . ALA A 1 85 ? 7.147 0.699 -6.343 1.00 94.00 85 ALA A O 1
ATOM 700 N N . GLN A 1 86 ? 6.936 2.107 -4.621 1.00 95.50 86 GLN A N 1
ATOM 701 C CA . GLN A 1 86 ? 7.401 3.269 -5.375 1.00 95.50 86 GLN A CA 1
ATOM 702 C C . GLN A 1 86 ? 8.896 3.190 -5.722 1.00 95.50 86 GLN A C 1
ATOM 704 O O . GLN A 1 86 ? 9.298 3.670 -6.781 1.00 95.50 86 GLN A O 1
ATOM 709 N N . ASP A 1 87 ? 9.724 2.658 -4.830 1.00 94.69 87 ASP A N 1
ATOM 710 C CA . ASP A 1 87 ? 11.158 2.517 -5.061 1.00 94.69 87 ASP A CA 1
ATOM 711 C C . ASP A 1 87 ? 11.453 1.384 -6.050 1.00 94.69 87 ASP A C 1
ATOM 713 O O . ASP A 1 87 ? 12.274 1.595 -6.940 1.00 94.69 87 ASP A O 1
ATOM 717 N N . MET A 1 88 ? 10.703 0.276 -5.996 1.00 92.56 88 MET A N 1
ATOM 718 C CA . MET A 1 88 ? 10.710 -0.764 -7.033 1.00 92.56 88 MET A CA 1
ATOM 719 C C . MET A 1 88 ? 10.344 -0.178 -8.399 1.00 92.56 88 MET A C 1
ATOM 721 O O . MET A 1 88 ? 11.109 -0.303 -9.347 1.00 92.56 88 MET A O 1
ATOM 725 N N . ALA A 1 89 ? 9.256 0.597 -8.482 1.00 92.25 89 ALA A N 1
ATOM 726 C CA . ALA A 1 89 ? 8.845 1.238 -9.733 1.00 92.25 89 ALA A CA 1
ATOM 727 C C . ALA A 1 89 ? 9.948 2.109 -10.362 1.00 92.25 89 ALA A C 1
ATOM 729 O O . ALA A 1 89 ? 10.144 2.104 -11.579 1.00 92.25 89 ALA A O 1
ATOM 730 N N . LYS A 1 90 ? 10.668 2.875 -9.528 1.00 93.31 90 LYS A N 1
ATOM 731 C CA . LYS A 1 90 ? 11.784 3.725 -9.973 1.00 93.31 90 LYS A CA 1
ATOM 732 C C . LYS A 1 90 ? 13.001 2.911 -10.390 1.00 93.31 90 LYS A C 1
ATOM 734 O O . LYS A 1 90 ? 13.700 3.341 -11.300 1.00 93.31 90 LYS A O 1
ATOM 739 N N . GLU A 1 91 ? 13.289 1.816 -9.695 1.00 91.50 91 GLU A N 1
ATOM 740 C CA . GLU A 1 91 ? 14.410 0.944 -10.029 1.00 91.50 91 GLU A CA 1
ATOM 741 C C . GLU A 1 91 ? 14.174 0.278 -11.386 1.00 91.50 91 GLU A C 1
ATOM 743 O O . GLU A 1 91 ? 15.027 0.409 -12.259 1.00 91.50 91 GLU A O 1
ATOM 748 N N . GLU A 1 92 ? 12.984 -0.285 -11.615 1.00 88.38 92 GLU A N 1
ATOM 749 C CA . GLU A 1 92 ? 12.606 -0.854 -12.917 1.00 88.38 92 GLU A CA 1
ATOM 750 C C . GLU A 1 92 ? 12.676 0.196 -14.033 1.00 88.38 92 GLU A C 1
ATOM 752 O O . GLU A 1 92 ? 13.284 -0.020 -15.080 1.00 88.38 92 GLU A O 1
ATOM 757 N N . GLN A 1 93 ? 12.157 1.402 -13.778 1.00 88.56 93 GLN A N 1
ATOM 758 C CA . GLN A 1 93 ? 12.255 2.509 -14.732 1.00 88.56 93 GLN A CA 1
ATOM 759 C C . GLN A 1 93 ? 13.715 2.883 -15.035 1.00 88.56 93 GLN A C 1
ATOM 761 O O . GLN A 1 93 ? 14.057 3.184 -16.179 1.00 88.56 93 GLN A O 1
ATOM 766 N N . ARG A 1 94 ? 14.591 2.869 -14.024 1.00 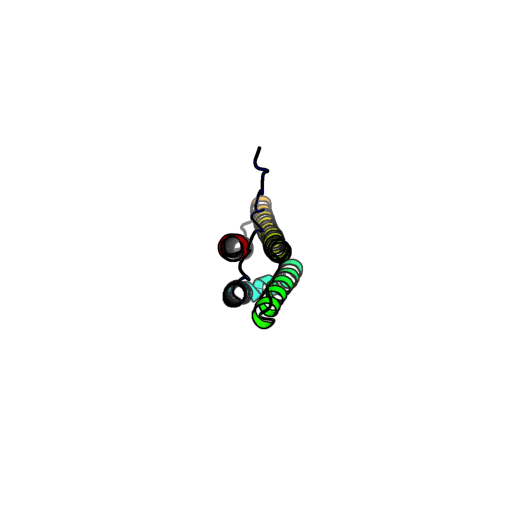89.56 94 ARG A N 1
ATOM 767 C CA . ARG A 1 94 ? 16.016 3.158 -14.203 1.00 89.56 94 ARG A CA 1
ATOM 768 C C . ARG A 1 94 ? 16.694 2.082 -15.049 1.00 89.56 94 ARG A C 1
ATOM 770 O O . ARG A 1 94 ? 17.487 2.433 -15.916 1.00 89.56 94 ARG A O 1
ATOM 777 N N . ILE A 1 95 ? 16.386 0.806 -14.818 1.00 87.00 95 ILE A N 1
ATOM 778 C CA . ILE A 1 95 ? 16.934 -0.315 -15.595 1.00 87.00 95 ILE A CA 1
ATOM 779 C C . ILE A 1 95 ? 16.581 -0.149 -17.078 1.00 87.00 95 ILE A C 1
ATOM 781 O O . ILE A 1 95 ? 17.468 -0.245 -17.925 1.00 87.00 95 ILE A O 1
ATOM 785 N N . ILE A 1 96 ? 15.328 0.201 -17.383 1.00 85.00 96 ILE A N 1
ATOM 786 C CA . ILE A 1 96 ? 14.854 0.487 -18.747 1.00 85.00 96 ILE A CA 1
ATOM 787 C C . ILE A 1 96 ? 15.621 1.658 -19.380 1.00 85.00 96 ILE A C 1
ATOM 789 O O . ILE A 1 96 ? 16.031 1.599 -20.538 1.00 85.00 96 ILE A O 1
ATOM 793 N N . GLU A 1 97 ? 15.833 2.741 -18.629 1.00 85.19 97 GLU A N 1
ATOM 794 C CA . GLU A 1 97 ? 16.553 3.922 -19.122 1.00 85.19 97 GLU A CA 1
ATOM 795 C C . GLU A 1 97 ? 18.048 3.646 -19.367 1.00 85.19 97 GLU A C 1
ATOM 797 O O . GLU A 1 97 ? 18.628 4.158 -20.332 1.00 85.19 97 GLU A O 1
ATOM 802 N N . GLU A 1 98 ? 18.673 2.837 -18.508 1.00 85.00 98 GLU A N 1
ATOM 803 C CA . GLU A 1 98 ? 20.093 2.477 -18.576 1.00 85.00 98 GLU A CA 1
ATOM 804 C C . GLU A 1 98 ? 20.385 1.369 -19.599 1.00 85.00 98 GLU A C 1
ATOM 806 O O . GLU A 1 98 ? 21.500 1.310 -20.128 1.00 85.00 98 GLU A O 1
ATOM 811 N N . SER A 1 99 ? 19.413 0.509 -19.922 1.00 77.00 99 SER A N 1
ATOM 812 C CA . SER A 1 99 ? 19.639 -0.656 -20.782 1.00 77.00 99 SER A CA 1
ATOM 813 C C . SER A 1 99 ? 19.944 -0.293 -22.243 1.00 77.00 99 SER A C 1
ATOM 815 O O . SER A 1 99 ? 20.515 -1.129 -22.945 1.00 77.00 99 SER A O 1
ATOM 817 N N . HIS A 1 100 ? 19.662 0.943 -22.701 1.00 66.06 100 HIS A N 1
ATOM 818 C CA . HIS A 1 100 ? 19.931 1.508 -24.049 1.00 66.06 100 HIS A CA 1
ATOM 819 C C . HIS A 1 100 ? 19.464 0.664 -25.260 1.00 66.06 100 HIS A C 1
ATOM 821 O O . HIS A 1 100 ? 19.605 1.083 -26.414 1.00 66.06 100 HIS A O 1
ATOM 827 N N . LEU A 1 101 ? 18.918 -0.518 -25.008 1.00 59.75 101 LEU A N 1
ATOM 828 C CA . LEU A 1 101 ? 18.284 -1.434 -25.930 1.00 59.75 101 LEU A CA 1
ATOM 829 C C . LEU A 1 101 ? 16.796 -1.097 -25.937 1.00 59.75 101 LEU A C 1
ATOM 831 O O . LEU A 1 101 ? 16.269 -0.553 -24.973 1.00 59.75 101 LEU A O 1
ATOM 835 N N . GLN A 1 102 ? 16.132 -1.346 -27.062 1.00 59.62 102 GLN A N 1
ATOM 836 C CA . GLN A 1 102 ? 14.685 -1.181 -27.148 1.00 59.62 102 GLN A CA 1
ATOM 837 C C . GLN A 1 102 ? 14.062 -2.058 -26.060 1.00 59.62 102 GLN A C 1
ATOM 839 O O . GLN A 1 102 ? 14.128 -3.275 -26.179 1.00 59.62 102 GLN A O 1
ATOM 844 N N . ALA A 1 103 ? 13.535 -1.451 -24.995 1.00 61.91 103 ALA A N 1
ATOM 845 C CA . ALA A 1 103 ? 12.758 -2.173 -24.004 1.00 61.91 103 ALA A CA 1
ATOM 846 C C . ALA A 1 103 ? 11.655 -2.926 -24.753 1.00 61.91 103 ALA A C 1
ATOM 848 O O . ALA A 1 103 ? 10.920 -2.322 -25.541 1.00 61.91 103 ALA A O 1
ATOM 849 N N . ASP A 1 104 ? 11.550 -4.239 -24.552 1.00 63.50 104 ASP A N 1
ATOM 850 C CA . ASP A 1 104 ? 10.631 -5.098 -25.313 1.00 63.50 104 ASP A CA 1
ATOM 851 C C . ASP A 1 104 ? 9.159 -4.942 -24.851 1.00 63.50 104 ASP A C 1
ATOM 853 O O . ASP A 1 104 ? 8.325 -5.828 -25.019 1.00 63.50 104 ASP A O 1
ATOM 857 N N . GLY A 1 105 ? 8.802 -3.783 -24.281 1.00 67.56 105 GLY A N 1
ATOM 858 C CA . GLY A 1 105 ? 7.455 -3.405 -23.843 1.00 67.56 105 GLY A CA 1
ATOM 859 C C . GLY A 1 105 ? 6.950 -4.120 -22.585 1.00 67.56 105 GLY A C 1
ATOM 860 O O . GLY A 1 105 ? 6.051 -3.600 -21.930 1.00 67.56 105 GLY A O 1
ATOM 861 N N . GLU A 1 106 ? 7.518 -5.274 -22.228 1.00 73.75 106 GLU A N 1
ATOM 862 C CA . GLU A 1 106 ? 7.201 -6.012 -20.996 1.00 73.75 106 GLU A CA 1
ATOM 863 C C . GLU A 1 106 ? 7.774 -5.310 -19.753 1.00 73.75 106 GLU A C 1
ATOM 865 O O . GLU A 1 106 ? 7.038 -5.067 -18.800 1.00 73.75 106 GLU A O 1
ATOM 870 N N . GLU A 1 107 ? 9.030 -4.855 -19.802 1.00 69.94 107 GLU A N 1
ATOM 871 C CA . GLU A 1 107 ? 9.672 -4.112 -18.700 1.00 69.94 107 GLU A CA 1
ATOM 872 C C . GLU A 1 107 ? 8.936 -2.787 -18.399 1.00 69.94 107 GLU A C 1
ATOM 874 O O . GLU A 1 107 ? 8.700 -2.424 -17.245 1.00 69.94 107 GLU A O 1
ATOM 879 N N . GLU A 1 108 ? 8.477 -2.077 -19.441 1.00 77.19 108 GLU A N 1
ATOM 880 C CA . GLU A 1 108 ? 7.683 -0.848 -19.280 1.00 77.19 108 GLU A CA 1
ATOM 881 C C . GLU A 1 108 ? 6.335 -1.112 -18.589 1.00 77.19 108 GLU A C 1
ATOM 883 O O . GLU A 1 108 ? 5.841 -0.264 -17.839 1.00 77.19 108 GLU A O 1
ATOM 888 N N . GLN A 1 109 ? 5.731 -2.283 -18.823 1.00 83.88 109 GLN A N 1
ATOM 889 C CA . GLN A 1 109 ? 4.482 -2.678 -18.169 1.00 83.88 109 GLN A CA 1
ATOM 890 C C . GLN A 1 109 ? 4.695 -2.996 -16.691 1.00 83.88 109 GLN A C 1
ATOM 892 O O . GLN A 1 109 ? 3.857 -2.616 -15.872 1.00 83.88 109 GLN A O 1
ATOM 897 N N . GLU A 1 110 ? 5.811 -3.634 -16.345 1.00 84.94 110 GLU A N 1
ATOM 898 C CA . GLU A 1 110 ? 6.155 -3.960 -14.962 1.00 84.94 110 GLU A CA 1
ATOM 899 C C . GLU A 1 110 ? 6.405 -2.694 -14.129 1.00 84.94 110 GLU A C 1
ATOM 901 O O . GLU A 1 110 ? 5.751 -2.486 -13.103 1.00 84.94 110 GLU A O 1
ATOM 906 N N . SER A 1 111 ? 7.243 -1.770 -14.617 1.00 88.00 111 SER A N 1
ATOM 907 C CA . SER A 1 111 ? 7.457 -0.481 -13.942 1.00 88.00 111 SER A CA 1
ATOM 908 C C . SER A 1 111 ? 6.143 0.295 -13.764 1.00 88.00 111 SER A C 1
ATOM 910 O O . SER A 1 111 ? 5.847 0.814 -12.677 1.00 88.00 111 SER A O 1
ATOM 912 N N . ALA A 1 112 ? 5.301 0.336 -14.804 1.00 90.12 112 ALA A N 1
ATOM 913 C CA . ALA A 1 112 ? 3.998 0.989 -14.738 1.00 90.12 112 ALA A CA 1
ATOM 914 C C . ALA A 1 112 ? 3.065 0.340 -13.699 1.00 90.12 112 ALA A C 1
ATOM 916 O O . ALA A 1 112 ? 2.351 1.063 -12.994 1.00 90.12 112 ALA A O 1
ATOM 917 N N . ALA A 1 113 ? 3.087 -0.989 -13.568 1.00 92.62 113 ALA A N 1
ATOM 918 C CA . ALA A 1 113 ? 2.294 -1.718 -12.583 1.00 92.62 113 ALA A CA 1
ATOM 919 C C . ALA A 1 113 ? 2.717 -1.374 -11.145 1.00 92.62 113 ALA A C 1
ATOM 921 O O . ALA A 1 113 ? 1.850 -1.042 -10.329 1.00 92.62 113 ALA A O 1
ATOM 922 N N . TYR A 1 114 ? 4.023 -1.321 -10.850 1.00 93.12 114 TYR A N 1
ATOM 923 C CA . TYR A 1 114 ? 4.518 -0.884 -9.538 1.00 93.12 114 TYR A CA 1
ATOM 924 C C . TYR A 1 114 ? 4.153 0.576 -9.235 1.00 93.12 114 TYR A C 1
ATOM 926 O O . TYR A 1 114 ? 3.720 0.892 -8.120 1.00 93.12 114 TYR A O 1
ATOM 934 N N . PHE A 1 115 ? 4.249 1.480 -10.220 1.00 94.94 115 PHE A N 1
ATOM 935 C CA . PHE A 1 115 ? 3.792 2.864 -10.050 1.00 94.94 115 PHE A CA 1
ATOM 936 C C . PHE A 1 115 ? 2.292 2.942 -9.767 1.00 94.94 115 PHE A C 1
ATOM 938 O O . PHE A 1 115 ? 1.855 3.765 -8.950 1.00 94.94 115 PHE A O 1
ATOM 945 N N . GLU A 1 116 ? 1.483 2.126 -10.441 1.00 96.06 116 GLU A N 1
ATOM 946 C CA . GLU A 1 116 ? 0.047 2.103 -10.203 1.00 96.06 116 GLU A CA 1
ATOM 947 C C . GLU A 1 116 ? -0.275 1.554 -8.808 1.00 96.06 116 GLU A C 1
ATOM 949 O O . GLU A 1 116 ? -1.028 2.205 -8.074 1.00 96.06 116 GLU A O 1
ATOM 954 N N . LEU A 1 117 ? 0.344 0.440 -8.400 1.00 95.94 117 LEU A N 1
ATOM 955 C CA . LEU A 1 117 ? 0.187 -0.119 -7.057 1.00 95.94 117 LEU A CA 1
ATOM 956 C C . LEU A 1 117 ? 0.559 0.918 -5.994 1.00 95.94 117 LEU A C 1
ATOM 958 O O . LEU A 1 117 ? -0.254 1.214 -5.119 1.00 95.94 117 LEU A O 1
ATOM 962 N N . ALA A 1 118 ? 1.739 1.536 -6.095 1.00 96.31 118 ALA A N 1
ATOM 963 C CA . ALA A 1 118 ? 2.185 2.550 -5.142 1.00 96.31 118 ALA A CA 1
ATOM 964 C C . ALA A 1 118 ? 1.184 3.713 -5.032 1.00 96.31 118 ALA A C 1
ATOM 966 O O . ALA A 1 118 ? 0.881 4.198 -3.940 1.00 96.31 118 ALA A O 1
ATOM 967 N N . ASN A 1 119 ? 0.599 4.150 -6.151 1.00 96.31 119 ASN A N 1
ATOM 968 C CA . ASN A 1 119 ? -0.433 5.181 -6.126 1.00 96.31 119 ASN A CA 1
ATOM 969 C C . ASN A 1 119 ? -1.714 4.717 -5.420 1.00 96.31 119 ASN A C 1
ATOM 971 O O . ASN A 1 119 ? -2.272 5.487 -4.633 1.00 96.31 119 ASN A O 1
ATOM 975 N N . GLN A 1 120 ? -2.169 3.487 -5.666 1.00 96.25 120 GLN A N 1
ATOM 976 C CA . GLN A 1 120 ? -3.351 2.925 -5.005 1.00 96.25 120 GLN A CA 1
ATOM 977 C C . GLN A 1 120 ? -3.126 2.748 -3.499 1.00 96.25 120 GLN A C 1
ATOM 979 O O . GLN A 1 120 ? -3.969 3.165 -2.702 1.00 96.25 120 GLN A O 1
ATOM 984 N N . LEU A 1 121 ? -1.963 2.237 -3.087 1.00 95.94 121 LEU A N 1
ATOM 985 C CA . LEU A 1 121 ? -1.602 2.099 -1.675 1.00 95.94 121 LEU A CA 1
ATOM 986 C C . LEU A 1 121 ? -1.493 3.463 -0.981 1.00 95.94 121 LEU A C 1
ATOM 988 O O . LEU A 1 121 ? -2.026 3.646 0.115 1.00 95.94 121 LEU A O 1
ATOM 992 N N . ARG A 1 122 ? -0.934 4.475 -1.658 1.00 95.56 122 ARG A N 1
ATOM 993 C CA . ARG A 1 122 ? -0.904 5.856 -1.151 1.00 95.56 122 ARG A CA 1
ATOM 994 C C . ARG A 1 122 ? -2.308 6.425 -0.940 1.00 95.56 122 ARG A C 1
ATOM 996 O O . ARG A 1 122 ? -2.546 7.127 0.046 1.00 95.56 122 ARG A O 1
ATOM 1003 N N . LEU A 1 123 ? -3.238 6.150 -1.858 1.00 94.75 123 LEU A N 1
ATOM 1004 C CA . LEU A 1 123 ? -4.639 6.554 -1.712 1.00 94.75 123 LEU A CA 1
ATOM 1005 C C . LEU A 1 123 ? -5.299 5.842 -0.525 1.00 94.75 123 LEU A C 1
ATOM 1007 O O . LEU A 1 123 ? -6.003 6.502 0.241 1.00 94.75 123 LEU A O 1
ATOM 1011 N N . CYS A 1 124 ? -5.033 4.546 -0.338 1.00 93.81 124 CYS A N 1
ATOM 1012 C CA . CYS A 1 124 ? -5.494 3.789 0.827 1.00 93.81 124 CYS A CA 1
ATOM 1013 C C . CYS A 1 124 ? -4.952 4.402 2.124 1.00 93.81 124 CYS A C 1
ATOM 1015 O O . CYS A 1 124 ? -5.742 4.773 2.989 1.00 93.81 124 CYS A O 1
ATOM 1017 N N . SER A 1 125 ? -3.640 4.643 2.223 1.00 93.25 125 SER A N 1
ATOM 1018 C CA . SER A 1 125 ? -3.013 5.273 3.397 1.00 93.25 125 SER A CA 1
ATOM 1019 C C . SER A 1 125 ? -3.632 6.635 3.725 1.00 93.25 125 SER A C 1
ATOM 1021 O O . SER A 1 125 ? -4.019 6.898 4.868 1.00 93.25 125 SER A O 1
ATOM 1023 N N . ALA A 1 126 ? -3.821 7.501 2.724 1.00 92.31 126 ALA A N 1
ATOM 1024 C CA . ALA A 1 126 ? -4.449 8.804 2.933 1.00 92.31 126 ALA A CA 1
ATOM 1025 C C . ALA A 1 126 ? -5.887 8.678 3.468 1.00 92.31 126 ALA A C 1
ATOM 1027 O O . ALA A 1 126 ? -6.307 9.454 4.334 1.00 92.31 126 ALA A O 1
ATOM 1028 N N . GLN A 1 127 ? -6.646 7.699 2.973 1.00 90.62 127 GLN A N 1
ATOM 1029 C CA . GLN A 1 127 ? -8.002 7.431 3.442 1.00 90.62 127 GLN A CA 1
ATOM 1030 C C . GLN A 1 127 ? -8.010 6.815 4.842 1.00 90.62 127 GLN A C 1
ATOM 1032 O O . GLN A 1 127 ? -8.836 7.220 5.657 1.00 90.62 127 GLN A O 1
ATOM 1037 N N . PHE A 1 128 ? -7.069 5.929 5.16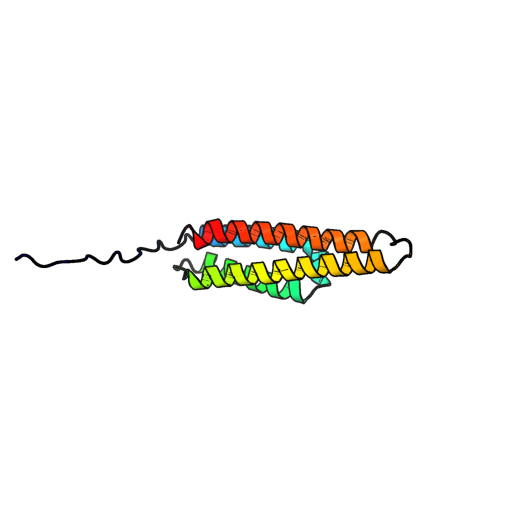3 1.00 91.12 128 PHE A N 1
ATOM 1038 C CA . PHE A 1 128 ? -6.948 5.312 6.484 1.00 91.12 128 PHE A CA 1
ATOM 1039 C C . PHE A 1 128 ? -6.568 6.357 7.525 1.00 91.12 128 PHE A C 1
ATOM 1041 O O . PHE A 1 128 ? -7.246 6.474 8.537 1.00 91.12 128 PHE A O 1
ATOM 1048 N N . ARG A 1 129 ? -5.596 7.229 7.237 1.00 90.06 129 ARG A N 1
ATOM 1049 C CA . ARG A 1 129 ? -5.281 8.391 8.086 1.00 90.06 129 ARG A CA 1
ATOM 1050 C C . ARG A 1 129 ? -6.506 9.253 8.346 1.00 90.06 129 ARG A C 1
ATOM 1052 O O . ARG A 1 129 ? -6.763 9.665 9.473 1.00 90.06 129 ARG A O 1
ATOM 1059 N N . ARG A 1 130 ? -7.292 9.536 7.305 1.00 87.75 130 ARG A N 1
ATOM 1060 C CA . ARG A 1 130 ? -8.501 10.350 7.452 1.00 87.75 130 ARG A CA 1
ATOM 1061 C C . ARG A 1 130 ? -9.570 9.639 8.279 1.00 87.75 130 ARG A C 1
ATOM 1063 O O . ARG A 1 130 ? -10.225 10.297 9.074 1.00 87.75 130 ARG A O 1
ATOM 1070 N N . ASN A 1 131 ? -9.783 8.349 8.062 1.00 84.56 131 ASN A N 1
ATOM 1071 C CA . ASN A 1 131 ? -10.930 7.636 8.612 1.00 84.56 131 ASN A CA 1
ATOM 1072 C C . ASN A 1 131 ? -10.629 7.006 9.980 1.00 84.56 131 ASN A C 1
ATOM 1074 O O . ASN A 1 131 ? -11.519 6.977 10.812 1.00 84.56 131 ASN A O 1
ATOM 1078 N N . LEU A 1 132 ? -9.405 6.534 10.224 1.00 82.38 132 LEU A N 1
ATOM 1079 C CA . LEU A 1 132 ? -8.992 5.878 11.469 1.00 82.38 132 LEU A CA 1
ATOM 1080 C C . LEU A 1 132 ? -8.382 6.865 12.474 1.00 82.38 132 LEU A C 1
ATOM 1082 O O . LEU A 1 132 ? -8.621 6.728 13.663 1.00 82.38 132 LEU A O 1
ATOM 1086 N N . LEU A 1 133 ? -7.642 7.890 12.025 1.00 79.56 133 LEU A N 1
ATOM 1087 C CA . LEU A 1 133 ? -6.956 8.815 12.948 1.00 79.56 133 LEU A CA 1
ATOM 1088 C C . LEU A 1 133 ? -7.713 10.119 13.217 1.00 79.56 133 LEU A C 1
ATOM 1090 O O . LEU A 1 133 ? -7.475 10.748 14.239 1.00 79.56 133 LEU A O 1
ATOM 1094 N N . ARG A 1 134 ? -8.608 10.567 12.320 1.00 68.69 134 ARG A N 1
ATOM 1095 C CA . ARG A 1 134 ? -9.472 11.737 12.604 1.00 68.69 134 ARG A CA 1
ATOM 1096 C C . ARG A 1 134 ? -10.824 11.375 13.215 1.00 68.69 134 ARG A C 1
ATOM 1098 O O . ARG A 1 134 ? -11.524 12.285 13.652 1.00 68.69 134 ARG A O 1
ATOM 1105 N N . ALA A 1 135 ? -11.225 10.105 13.158 1.00 55.47 135 ALA A N 1
ATOM 1106 C CA . ALA A 1 135 ? -12.459 9.641 13.790 1.00 55.47 135 ALA A CA 1
ATOM 1107 C C . ALA A 1 135 ? -12.245 9.163 15.236 1.00 55.47 135 ALA A C 1
ATOM 1109 O O . ALA A 1 135 ? -13.229 9.042 15.963 1.00 55.47 135 ALA A O 1
ATOM 1110 N N . ALA A 1 136 ? -10.993 8.902 15.629 1.00 49.47 136 ALA A N 1
ATOM 1111 C CA . ALA A 1 136 ? -10.589 8.590 16.999 1.00 49.47 136 ALA A CA 1
ATOM 1112 C C . ALA A 1 136 ? -10.310 9.863 17.808 1.00 49.47 136 ALA A C 1
ATOM 1114 O O . ALA A 1 136 ? -10.586 9.848 19.031 1.00 49.47 136 ALA A O 1
#

pLDDT: mean 82.74, std 16.17, range [39.66, 96.31]

Radius of gyration: 20.15 Å; chains: 1; bounding box: 37×46×75 Å